Protein AF-A0A652YI81-F1 (afdb_monomer_lite)

Organism: Nocardia globerula (NCBI:txid1818)

Secondary structure (DSSP, 8-state):
--S-S-------PPPEE---HHHHHHHHHHHHHHHHHH-TT---TTGGGGEEEETTEEEEEEETTEEEEEEEEEETTEEEEEEEEEETTEEEEEEEEE--TT-HHHHHHHHHHHHHHH--

Foldseek 3Di:
DDPPPPPPDPPPPWPWDADDVLLLVLLLVLVVVVCCVVPVPDPSVCQSVQWDHDPRWIWGNLDPPKIWIWTWTDDPNFIWTWIWIQDPVGTDTDDIGTADSVPSNRSSNRVNVVCVVPRD

pLDDT: mean 85.41, std 15.98, range [37.28, 97.31]

Structure (mmCIF, N/CA/C/O backbone):
data_AF-A0A652YI81-F1
#
_entry.id   AF-A0A652YI81-F1
#
loop_
_atom_site.group_PDB
_atom_site.id
_atom_site.type_symbol
_atom_site.label_atom_id
_atom_site.label_alt_id
_atom_site.label_comp_id
_atom_site.label_asym_id
_atom_site.label_entity_id
_atom_site.label_seq_id
_atom_site.pdbx_PDB_ins_code
_atom_site.Cartn_x
_atom_site.Cartn_y
_atom_site.Cartn_z
_atom_site.occupancy
_atom_site.B_iso_or_equiv
_atom_site.auth_seq_id
_atom_site.auth_comp_id
_atom_site.auth_asym_id
_atom_site.auth_atom_id
_atom_site.pdbx_PDB_model_num
ATOM 1 N N . MET A 1 1 ? -20.666 0.112 45.736 1.00 41.62 1 MET A N 1
ATOM 2 C CA . MET A 1 1 ? -21.222 0.291 44.381 1.00 41.62 1 MET A CA 1
ATOM 3 C C . MET A 1 1 ? -20.085 0.863 43.547 1.00 41.62 1 MET A C 1
ATOM 5 O O . MET A 1 1 ? -19.778 2.041 43.668 1.00 41.62 1 MET A O 1
ATOM 9 N N . THR A 1 2 ? -19.300 -0.018 42.930 1.00 39.62 2 THR A N 1
ATOM 10 C CA . THR A 1 2 ? -18.015 0.302 42.296 1.00 39.62 2 THR A CA 1
ATOM 11 C C . THR A 1 2 ? -18.235 0.843 40.889 1.00 39.62 2 THR A C 1
ATOM 13 O O . THR A 1 2 ? -19.103 0.378 40.159 1.00 39.62 2 THR A O 1
ATOM 16 N N . VAL A 1 3 ? -17.421 1.826 40.510 1.00 50.97 3 VAL A N 1
ATOM 17 C CA . VAL A 1 3 ? -17.406 2.560 39.229 1.00 50.97 3 VAL A CA 1
ATOM 18 C C . VAL A 1 3 ? -16.928 1.663 38.058 1.00 50.97 3 VAL A C 1
ATOM 20 O O . VAL A 1 3 ? -16.322 2.127 37.103 1.00 50.97 3 VAL A O 1
ATOM 23 N N . GLN A 1 4 ? -17.146 0.346 38.131 1.00 41.84 4 GLN A N 1
ATOM 24 C CA . GLN A 1 4 ? -16.521 -0.657 37.258 1.00 41.84 4 GLN A CA 1
ATOM 25 C C . GLN A 1 4 ? -17.383 -1.120 36.070 1.00 41.84 4 GLN A C 1
ATOM 27 O O . GLN A 1 4 ? -16.929 -1.966 35.310 1.00 41.84 4 GLN A O 1
ATOM 32 N N . GLU A 1 5 ? -18.581 -0.567 35.847 1.00 40.28 5 GLU A N 1
ATOM 33 C CA . GLU A 1 5 ? -19.528 -1.124 34.856 1.00 40.28 5 GLU A CA 1
ATOM 34 C C . GLU A 1 5 ? -20.058 -0.140 33.795 1.00 40.28 5 GLU A C 1
ATOM 36 O O . GLU A 1 5 ? -21.035 -0.441 33.109 1.00 40.28 5 GLU A O 1
ATOM 41 N N . GLN A 1 6 ? -19.431 1.027 33.598 1.00 37.28 6 GLN A N 1
ATOM 42 C CA . GLN A 1 6 ? -19.975 2.049 32.682 1.00 37.28 6 GLN A CA 1
ATOM 43 C C . GLN A 1 6 ? -19.050 2.591 31.588 1.00 37.28 6 GLN A C 1
ATOM 45 O O . GLN A 1 6 ? -19.409 3.566 30.937 1.00 37.28 6 GLN A O 1
ATOM 50 N N . VAL A 1 7 ? -17.950 1.909 31.259 1.00 43.41 7 VAL A N 1
ATOM 51 C CA . VAL A 1 7 ? -17.299 2.111 29.948 1.00 43.41 7 VAL A CA 1
ATOM 52 C C . VAL A 1 7 ? -17.639 0.926 29.052 1.00 43.41 7 VAL A C 1
ATOM 54 O O . VAL A 1 7 ? -16.804 0.112 28.668 1.00 43.41 7 VAL A O 1
ATOM 57 N N . ARG A 1 8 ? -18.939 0.808 28.759 1.00 37.88 8 ARG A N 1
ATOM 58 C CA . ARG A 1 8 ? -19.428 0.041 27.616 1.00 37.88 8 ARG A CA 1
ATOM 59 C C . ARG A 1 8 ? -18.760 0.616 26.376 1.00 37.88 8 ARG A C 1
ATOM 61 O O . ARG A 1 8 ? -19.077 1.739 26.010 1.00 37.88 8 ARG A O 1
ATOM 68 N N . SER A 1 9 ? -17.838 -0.155 25.800 1.00 40.50 9 SER A N 1
ATOM 69 C CA . SER A 1 9 ? -17.496 -0.209 24.375 1.00 40.50 9 SER A CA 1
ATOM 70 C C . SER A 1 9 ? -17.981 1.010 23.579 1.00 40.50 9 SER A C 1
ATOM 72 O O . SER A 1 9 ? -18.935 0.938 22.807 1.00 40.50 9 SER A O 1
ATOM 74 N N . ALA A 1 10 ? -17.324 2.154 23.781 1.00 41.75 10 ALA A N 1
ATOM 75 C CA . ALA A 1 10 ? -17.214 3.097 22.690 1.00 41.75 10 ALA A CA 1
ATOM 76 C C . ALA A 1 10 ? -16.381 2.339 21.663 1.00 41.75 10 ALA A C 1
ATOM 78 O O . ALA A 1 10 ? -15.224 2.016 21.934 1.00 41.75 10 ALA A O 1
ATOM 79 N N . ALA A 1 11 ? -16.995 1.938 20.553 1.00 44.00 11 ALA A N 1
ATOM 80 C CA . ALA A 1 11 ? -16.235 1.532 19.390 1.00 44.00 11 ALA A CA 1
ATOM 81 C C . ALA A 1 11 ? -15.317 2.718 19.080 1.00 44.00 11 ALA A C 1
ATOM 83 O O . ALA A 1 11 ? -15.777 3.743 18.581 1.00 44.00 11 ALA A O 1
ATOM 84 N N . VAL A 1 12 ? -14.056 2.628 19.509 1.00 48.81 12 VAL A N 1
ATOM 85 C CA . VAL A 1 12 ? -13.014 3.557 19.098 1.00 48.81 12 VAL A CA 1
ATOM 86 C C . VAL A 1 12 ? -12.926 3.322 17.604 1.00 48.81 12 VAL A C 1
ATOM 88 O O . VAL A 1 12 ? -12.373 2.315 17.165 1.00 48.81 12 VAL A O 1
ATOM 91 N N . LEU A 1 13 ? -13.610 4.169 16.836 1.00 51.75 13 LEU A N 1
ATOM 92 C CA . LEU A 1 13 ? -13.428 4.198 15.399 1.00 51.75 13 LEU A CA 1
ATOM 93 C C . LEU A 1 13 ? -11.931 4.445 15.208 1.00 51.75 13 LEU A C 1
ATOM 95 O O . LEU A 1 13 ? -11.427 5.418 15.779 1.00 51.75 13 LEU A O 1
ATOM 99 N N . PRO A 1 14 ? -11.213 3.542 14.523 1.00 61.47 14 PRO A N 1
ATOM 100 C CA . PRO A 1 14 ? -9.786 3.709 14.335 1.00 61.47 14 PRO A CA 1
ATOM 101 C C . PRO A 1 14 ? -9.544 5.090 13.730 1.00 61.47 14 PRO A C 1
ATOM 103 O O . PRO A 1 14 ? -10.208 5.460 12.759 1.00 61.47 14 PRO A O 1
ATOM 106 N N . LEU A 1 15 ? -8.649 5.875 14.331 1.00 68.25 15 LEU A N 1
ATOM 107 C CA . LEU A 1 15 ? -8.251 7.150 13.747 1.00 68.25 15 LEU A CA 1
ATOM 108 C C . LEU A 1 15 ? -7.613 6.847 12.393 1.00 68.25 15 LEU A C 1
ATOM 110 O O . LEU A 1 15 ? -6.619 6.125 12.331 1.00 68.25 15 LEU A O 1
ATOM 114 N N . HIS A 1 16 ? -8.238 7.343 11.328 1.00 79.25 16 HIS A N 1
ATOM 115 C CA . HIS A 1 16 ? -7.771 7.184 9.957 1.00 79.25 16 HIS A CA 1
ATOM 116 C C . HIS A 1 16 ? -6.682 8.211 9.666 1.00 79.25 16 HIS A C 1
ATOM 118 O O . HIS A 1 16 ? -6.894 9.418 9.813 1.00 79.25 16 HIS A O 1
ATOM 124 N N . TYR A 1 17 ? -5.515 7.724 9.262 1.00 85.44 17 TYR A N 1
ATOM 125 C CA . TYR A 1 17 ? -4.393 8.543 8.832 1.00 85.44 17 TYR A CA 1
ATOM 126 C C . TYR A 1 17 ? -4.337 8.507 7.313 1.00 85.44 17 TYR A C 1
ATOM 128 O O . TYR A 1 17 ? -3.969 7.501 6.709 1.00 85.44 17 TYR A O 1
ATOM 136 N N . ARG A 1 18 ? -4.718 9.627 6.696 1.00 87.38 18 ARG A N 1
ATOM 137 C CA . ARG A 1 18 ? -4.735 9.746 5.240 1.00 87.38 18 ARG A CA 1
ATOM 138 C C . ARG A 1 18 ? -3.330 9.586 4.680 1.00 87.38 18 ARG A C 1
ATOM 140 O O . ARG A 1 18 ? -2.421 10.337 5.036 1.00 87.38 18 ARG A O 1
ATOM 147 N N . MET A 1 19 ? -3.188 8.651 3.753 1.00 90.44 19 MET A N 1
ATOM 148 C CA . MET A 1 19 ? -2.025 8.590 2.887 1.00 90.44 19 MET A CA 1
ATOM 149 C C . MET A 1 19 ? -2.067 9.736 1.868 1.00 90.44 19 MET A C 1
ATOM 151 O O . MET A 1 19 ? -2.969 10.576 1.848 1.00 90.44 19 MET A O 1
ATOM 155 N N . SER A 1 20 ? -1.044 9.816 1.034 1.00 89.56 20 SER A N 1
ATOM 156 C CA . SER A 1 20 ? -0.887 10.867 0.033 1.00 89.56 20 SER A CA 1
ATOM 157 C C . SER A 1 20 ? -0.136 10.318 -1.171 1.00 89.56 20 SER A C 1
ATOM 159 O O . SER A 1 20 ? 0.416 9.216 -1.120 1.00 89.56 20 SER A O 1
ATOM 161 N N . GLU A 1 21 ? -0.038 11.120 -2.228 1.00 89.69 21 GLU A N 1
ATOM 162 C CA . GLU A 1 21 ? 0.750 10.789 -3.419 1.00 89.69 21 GLU A CA 1
ATOM 163 C C . GLU A 1 21 ? 2.203 10.419 -3.077 1.00 89.69 21 GLU A C 1
ATOM 165 O O . GLU A 1 21 ? 2.734 9.467 -3.635 1.00 89.69 21 GLU A O 1
ATOM 170 N N . SER A 1 22 ? 2.812 11.045 -2.061 1.00 90.75 22 SER A N 1
ATOM 171 C CA . SER A 1 22 ? 4.176 10.693 -1.643 1.00 90.75 22 SER A CA 1
ATOM 172 C C . SER A 1 22 ? 4.308 9.275 -1.077 1.00 90.75 22 SER A C 1
ATOM 174 O O . SER A 1 22 ? 5.392 8.702 -1.124 1.00 90.75 22 SER A O 1
ATOM 176 N N . HIS A 1 23 ? 3.233 8.711 -0.514 1.00 93.19 23 HIS A N 1
ATOM 177 C CA . HIS A 1 23 ? 3.212 7.313 -0.070 1.00 93.19 23 HIS A CA 1
ATOM 178 C C . HIS A 1 23 ? 3.114 6.366 -1.268 1.00 93.19 23 HIS A C 1
ATOM 180 O O . HIS A 1 23 ? 3.809 5.354 -1.310 1.00 93.19 23 HIS A O 1
ATOM 186 N N . ARG A 1 24 ? 2.296 6.724 -2.267 1.00 92.12 24 ARG A N 1
ATOM 187 C CA . ARG A 1 24 ? 2.199 5.994 -3.536 1.00 92.12 24 ARG A CA 1
ATOM 188 C C . ARG A 1 24 ? 3.539 5.972 -4.264 1.00 92.12 24 ARG A C 1
ATOM 190 O O . ARG A 1 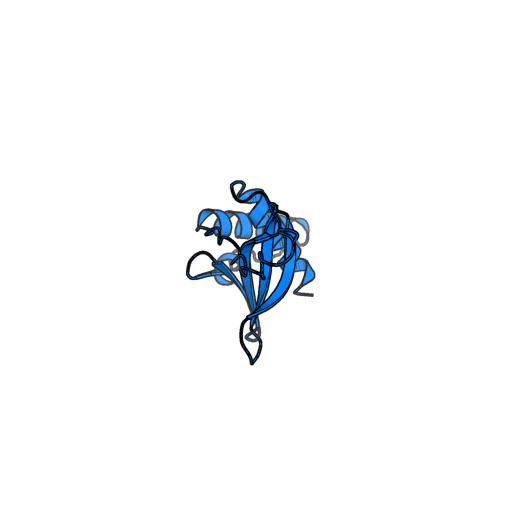24 ? 3.968 4.906 -4.691 1.00 92.12 24 ARG A O 1
ATOM 197 N N . ASP A 1 25 ? 4.201 7.116 -4.386 1.00 93.38 25 ASP A N 1
ATOM 198 C CA . ASP A 1 25 ? 5.479 7.204 -5.094 1.00 93.38 25 ASP A CA 1
ATOM 199 C C . ASP A 1 25 ? 6.555 6.371 -4.381 1.00 93.38 25 ASP A C 1
ATOM 201 O O . ASP A 1 25 ? 7.255 5.590 -5.022 1.00 93.38 25 ASP A O 1
ATOM 205 N N . ALA A 1 26 ? 6.603 6.432 -3.044 1.00 94.81 26 ALA A N 1
ATOM 206 C CA . ALA A 1 26 ? 7.490 5.590 -2.242 1.00 94.81 26 ALA A CA 1
ATOM 207 C C . ALA A 1 26 ? 7.179 4.085 -2.377 1.00 94.81 26 ALA A C 1
ATOM 209 O O . ALA A 1 26 ? 8.097 3.262 -2.349 1.00 94.81 26 ALA A O 1
ATOM 210 N N . LEU A 1 27 ? 5.903 3.707 -2.537 1.00 95.25 27 LEU A N 1
ATOM 211 C CA . LEU A 1 27 ? 5.502 2.322 -2.800 1.00 95.25 27 LEU A CA 1
ATOM 212 C C . LEU A 1 27 ? 5.973 1.858 -4.179 1.00 95.25 27 LEU A C 1
ATOM 214 O O . LEU A 1 27 ? 6.532 0.770 -4.294 1.00 95.25 27 LEU A O 1
ATOM 218 N N . ILE A 1 28 ? 5.767 2.677 -5.212 1.00 93.69 28 ILE A N 1
ATOM 219 C CA . ILE A 1 28 ? 6.206 2.370 -6.579 1.00 93.69 28 ILE A CA 1
ATOM 220 C C . ILE A 1 28 ? 7.725 2.194 -6.614 1.00 93.69 28 ILE A C 1
ATOM 222 O O . ILE A 1 28 ? 8.212 1.245 -7.224 1.00 93.69 28 ILE A O 1
ATOM 226 N N . GLU A 1 29 ? 8.467 3.066 -5.930 1.00 93.94 29 GLU A N 1
ATOM 227 C CA . GLU A 1 29 ? 9.923 2.968 -5.839 1.00 93.94 29 GLU A CA 1
ATOM 228 C C . GLU A 1 29 ? 10.361 1.710 -5.077 1.00 93.94 29 GLU A C 1
ATOM 230 O O . GLU A 1 29 ? 11.181 0.952 -5.587 1.00 93.94 29 GLU A O 1
ATOM 235 N N . SER A 1 30 ? 9.723 1.392 -3.944 1.00 93.69 30 SER A N 1
ATOM 236 C CA . SER A 1 30 ? 9.990 0.148 -3.199 1.00 93.69 30 SER A CA 1
ATOM 237 C C . SER A 1 30 ? 9.742 -1.110 -4.044 1.00 93.69 30 SER A C 1
ATOM 239 O O . SER A 1 30 ? 10.523 -2.063 -4.000 1.00 93.69 30 SER A O 1
ATOM 241 N N . ALA A 1 31 ? 8.657 -1.122 -4.823 1.00 92.38 31 ALA A N 1
ATOM 242 C CA . ALA A 1 31 ? 8.327 -2.222 -5.721 1.00 92.38 31 ALA A CA 1
ATOM 243 C C . ALA A 1 31 ? 9.333 -2.327 -6.877 1.00 92.38 31 ALA A C 1
ATOM 245 O O . ALA A 1 31 ? 9.805 -3.421 -7.185 1.00 92.38 31 ALA A O 1
ATOM 246 N N . ARG A 1 32 ? 9.706 -1.194 -7.484 1.00 92.38 32 ARG A N 1
ATOM 247 C CA . ARG A 1 32 ? 10.719 -1.133 -8.544 1.00 92.38 32 ARG A CA 1
ATOM 248 C C . ARG A 1 32 ? 12.061 -1.675 -8.061 1.00 92.38 32 ARG A C 1
ATOM 250 O O . ARG A 1 32 ? 12.596 -2.576 -8.697 1.00 92.38 32 ARG A O 1
ATOM 257 N N . GLU A 1 33 ? 12.565 -1.185 -6.929 1.00 91.88 33 GLU A N 1
ATOM 258 C CA . GLU A 1 33 ? 13.829 -1.643 -6.338 1.00 91.88 33 GLU A CA 1
ATOM 259 C C . GLU A 1 33 ? 13.822 -3.151 -6.060 1.00 91.88 33 GLU A C 1
ATOM 261 O O . GLU A 1 33 ? 14.828 -3.838 -6.257 1.00 91.88 33 GLU A O 1
ATOM 266 N N . PHE A 1 34 ? 12.686 -3.684 -5.598 1.00 91.81 34 PHE A N 1
ATOM 267 C CA . PHE A 1 34 ? 12.531 -5.119 -5.402 1.00 91.81 34 PHE A CA 1
ATOM 268 C C . PHE A 1 34 ? 12.657 -5.873 -6.726 1.00 91.81 34 PHE A C 1
ATOM 270 O O . PHE A 1 34 ? 13.497 -6.769 -6.819 1.00 91.81 34 PHE A O 1
ATOM 277 N N . TYR A 1 35 ? 11.866 -5.494 -7.734 1.00 90.00 35 TYR A N 1
ATOM 278 C CA . TYR A 1 35 ? 11.845 -6.177 -9.023 1.00 90.00 35 TYR A CA 1
ATOM 279 C C . TYR A 1 35 ? 13.189 -6.107 -9.739 1.00 90.00 35 TYR A C 1
ATOM 281 O O . TYR A 1 35 ? 13.697 -7.148 -10.131 1.00 90.00 35 TYR A O 1
ATOM 289 N N . GLU A 1 36 ? 13.814 -4.933 -9.823 1.00 89.44 36 GLU A N 1
ATOM 290 C CA . GLU A 1 36 ? 15.125 -4.763 -10.466 1.00 89.44 36 GLU A CA 1
ATOM 291 C C . GLU A 1 36 ? 16.221 -5.607 -9.797 1.00 89.44 36 GLU A C 1
ATOM 293 O O . GLU A 1 36 ? 17.153 -6.074 -10.455 1.00 89.44 36 GLU A O 1
ATOM 298 N N . ARG A 1 37 ? 16.107 -5.845 -8.484 1.00 90.50 37 ARG A N 1
ATOM 299 C CA . ARG A 1 37 ? 17.030 -6.707 -7.739 1.00 90.50 37 ARG A CA 1
ATOM 300 C C . ARG A 1 37 ? 16.767 -8.197 -7.967 1.00 90.50 37 ARG A C 1
ATOM 302 O O . ARG A 1 37 ? 17.717 -8.978 -7.933 1.0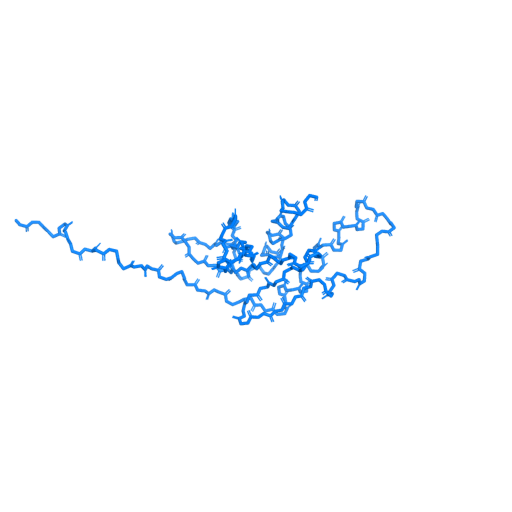0 90.50 37 ARG A O 1
ATOM 309 N N . THR A 1 38 ? 15.510 -8.610 -8.116 1.00 89.50 38 THR A N 1
ATOM 310 C CA . THR A 1 38 ? 15.132 -10.031 -8.240 1.00 89.50 38 THR A CA 1
ATOM 311 C C . THR A 1 38 ? 15.070 -10.526 -9.681 1.00 89.50 38 THR A C 1
ATOM 313 O O . THR A 1 38 ? 15.302 -11.708 -9.922 1.00 89.50 38 THR A O 1
ATOM 316 N N . ASP A 1 39 ? 14.777 -9.636 -10.625 1.00 87.88 39 ASP A N 1
ATOM 317 C CA . ASP A 1 39 ? 14.656 -9.903 -12.052 1.00 87.88 39 ASP A CA 1
ATOM 318 C C . ASP A 1 39 ? 15.189 -8.699 -12.861 1.00 87.88 39 ASP A C 1
ATOM 320 O O . ASP A 1 39 ? 14.503 -7.685 -13.008 1.00 87.88 39 ASP A O 1
ATOM 324 N N . PRO A 1 40 ? 16.403 -8.805 -13.435 1.00 82.12 40 PRO A N 1
ATOM 325 C CA . PRO A 1 40 ? 17.003 -7.755 -14.260 1.00 82.12 40 PRO A CA 1
ATOM 326 C C . PRO A 1 40 ? 16.216 -7.390 -15.529 1.00 82.12 40 PRO A C 1
ATOM 328 O O . PRO A 1 40 ? 16.568 -6.419 -16.199 1.00 82.12 40 PRO A O 1
ATOM 331 N N . HIS A 1 41 ? 15.208 -8.181 -15.904 1.00 85.50 41 HIS A N 1
ATOM 332 C CA . HIS A 1 41 ? 14.357 -7.953 -17.070 1.00 85.50 41 HIS A CA 1
ATOM 333 C C . HIS A 1 41 ? 12.938 -7.505 -16.703 1.00 85.50 41 HIS A C 1
ATOM 335 O O . HIS A 1 41 ? 12.102 -7.381 -17.599 1.00 85.50 41 HIS A O 1
ATOM 341 N N . ALA A 1 42 ? 12.655 -7.252 -15.423 1.00 83.25 42 ALA A N 1
ATOM 342 C CA . ALA A 1 42 ? 11.335 -6.823 -14.991 1.00 83.25 42 ALA A CA 1
ATOM 343 C C . ALA A 1 42 ? 10.936 -5.482 -15.630 1.00 83.25 42 ALA A C 1
ATOM 345 O O . ALA A 1 42 ? 11.631 -4.473 -15.507 1.00 83.25 42 ALA A O 1
ATOM 346 N N . GLU A 1 43 ? 9.770 -5.456 -16.274 1.00 84.25 43 GLU A N 1
ATOM 347 C CA . GLU A 1 43 ? 9.157 -4.226 -16.775 1.00 84.25 43 GLU A CA 1
ATOM 348 C C . GLU A 1 43 ? 8.468 -3.488 -15.616 1.00 84.25 43 GLU A C 1
ATOM 350 O O . GLU A 1 43 ? 7.345 -3.812 -15.229 1.00 84.25 43 GLU A O 1
ATOM 355 N N . THR A 1 44 ? 9.143 -2.493 -15.035 1.00 85.38 44 THR A N 1
ATOM 356 C CA . THR A 1 44 ? 8.650 -1.768 -13.845 1.00 85.38 44 THR A CA 1
ATOM 357 C C . THR A 1 44 ? 7.883 -0.482 -14.175 1.00 85.38 44 THR A C 1
ATOM 359 O O . THR A 1 44 ? 7.284 0.134 -13.289 1.00 85.38 44 THR A O 1
ATOM 362 N N . ASP A 1 45 ? 7.837 -0.080 -15.448 1.00 82.62 45 ASP A N 1
ATOM 363 C CA . ASP A 1 45 ? 7.177 1.154 -15.900 1.00 82.62 45 ASP A CA 1
ATOM 364 C C . ASP A 1 45 ? 5.650 1.129 -15.714 1.00 82.62 45 ASP A C 1
ATOM 366 O O . ASP A 1 45 ? 5.020 2.178 -15.565 1.00 82.62 45 ASP A O 1
ATOM 370 N N . SER A 1 46 ? 5.040 -0.058 -15.660 1.00 83.81 46 SER A N 1
ATOM 371 C CA . SER A 1 46 ? 3.595 -0.218 -15.470 1.00 83.81 46 SER A CA 1
ATOM 372 C C . SER A 1 46 ? 3.157 -0.245 -14.001 1.00 83.81 46 SER A C 1
ATOM 374 O O . SER A 1 46 ? 1.957 -0.143 -13.741 1.00 83.81 46 SER A O 1
ATOM 376 N N . LEU A 1 47 ? 4.075 -0.292 -13.022 1.00 88.12 47 LEU A N 1
ATOM 377 C CA . LEU A 1 47 ? 3.732 -0.394 -11.590 1.00 88.12 47 LEU A CA 1
ATOM 378 C C . LEU A 1 47 ? 2.806 0.735 -11.124 1.00 88.12 47 LEU A C 1
ATOM 380 O O . LEU A 1 47 ? 1.884 0.514 -10.344 1.00 88.12 47 LEU A O 1
ATOM 384 N N . ALA A 1 48 ? 3.002 1.940 -11.659 1.00 87.88 48 ALA A N 1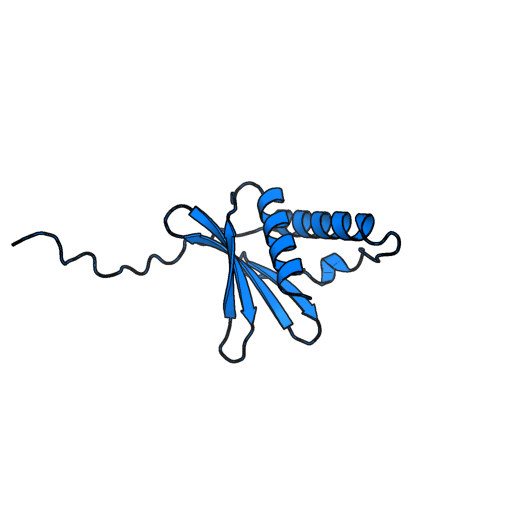
ATOM 385 C CA . ALA A 1 48 ? 2.182 3.102 -11.342 1.00 87.88 48 ALA A CA 1
ATOM 386 C C . ALA A 1 48 ? 0.702 2.945 -11.739 1.00 87.88 48 ALA A C 1
ATOM 388 O O . ALA A 1 48 ? -0.146 3.609 -11.140 1.00 87.88 48 ALA A O 1
ATOM 389 N N . SER A 1 49 ? 0.397 2.096 -12.731 1.00 88.75 49 SER A N 1
ATOM 390 C CA . SER A 1 49 ? -0.977 1.795 -13.162 1.00 88.75 49 SER A CA 1
ATOM 391 C C . SER A 1 49 ? -1.686 0.768 -12.280 1.00 88.75 49 SER A C 1
ATOM 393 O O . SER A 1 49 ? -2.912 0.710 -12.291 1.00 88.75 49 SER A O 1
ATOM 395 N N . ASN A 1 50 ? -0.938 0.024 -11.459 1.00 90.56 50 ASN A N 1
ATOM 396 C CA . ASN A 1 50 ? -1.508 -0.919 -10.497 1.00 90.56 50 ASN A CA 1
ATOM 397 C C . ASN A 1 50 ? -1.954 -0.231 -9.203 1.00 90.56 50 ASN A C 1
ATOM 399 O O . ASN A 1 50 ? -2.494 -0.896 -8.327 1.00 90.56 50 ASN A O 1
ATOM 403 N N . VAL A 1 51 ? -1.730 1.080 -9.065 1.00 92.31 51 VAL A N 1
ATOM 404 C CA . VAL A 1 51 ? -2.021 1.821 -7.837 1.00 92.31 51 VAL A CA 1
ATOM 405 C C . VAL A 1 51 ? -3.010 2.941 -8.103 1.00 92.31 51 VAL A C 1
ATOM 407 O O . VAL A 1 51 ? -2.711 3.871 -8.856 1.00 92.31 51 VAL A O 1
ATOM 410 N N . THR A 1 52 ? -4.145 2.899 -7.411 1.00 91.50 52 THR A N 1
ATOM 411 C CA . THR A 1 52 ? -5.092 4.015 -7.332 1.00 91.50 52 THR A CA 1
ATOM 412 C C . THR A 1 52 ? -5.190 4.557 -5.912 1.00 91.50 52 THR A C 1
ATOM 414 O O . THR A 1 52 ? -4.731 3.945 -4.945 1.00 91.50 52 THR A O 1
ATOM 417 N N . PHE A 1 53 ? -5.731 5.767 -5.811 1.00 87.75 53 PHE A N 1
ATOM 418 C CA . PHE A 1 53 ? -5.897 6.485 -4.559 1.00 87.75 53 PHE A CA 1
ATOM 419 C C . PHE A 1 53 ? -7.366 6.856 -4.382 1.00 87.75 53 PHE A C 1
ATOM 421 O O . PHE A 1 53 ? -7.956 7.421 -5.306 1.00 87.75 53 PHE A O 1
ATOM 428 N N . ASP A 1 54 ? -7.937 6.559 -3.217 1.00 84.19 54 ASP A N 1
ATOM 429 C CA . ASP A 1 54 ? -9.337 6.856 -2.901 1.00 84.19 54 ASP A CA 1
ATOM 430 C C . ASP A 1 54 ? -9.475 7.316 -1.442 1.00 84.19 54 ASP A C 1
ATOM 432 O O . ASP A 1 54 ? -9.067 6.613 -0.530 1.00 84.19 54 ASP A O 1
ATOM 436 N N . ASP A 1 55 ? -9.974 8.536 -1.226 1.00 83.50 55 ASP A N 1
ATOM 437 C CA . ASP A 1 55 ? -10.206 9.183 0.088 1.00 83.50 55 ASP A CA 1
ATOM 438 C C . ASP A 1 55 ? -9.117 9.011 1.179 1.00 83.50 55 ASP A C 1
ATOM 440 O O . ASP A 1 55 ? -9.399 9.010 2.376 1.00 83.50 55 ASP A O 1
ATOM 444 N N . GLY A 1 56 ? -7.836 8.933 0.808 1.00 86.25 56 GLY A N 1
ATOM 445 C CA . GLY A 1 56 ? -6.755 8.745 1.788 1.00 86.25 56 GLY A CA 1
ATOM 446 C C . GLY A 1 56 ? -6.242 7.310 1.892 1.00 86.25 56 GLY A C 1
ATOM 447 O O . GLY A 1 56 ? -5.286 7.077 2.631 1.00 86.25 56 GLY A O 1
ATOM 448 N N . ASP A 1 57 ? -6.842 6.389 1.148 1.00 92.06 57 ASP A N 1
ATOM 449 C CA . ASP A 1 57 ? -6.467 4.988 1.050 1.00 92.06 57 ASP A CA 1
ATOM 450 C C . ASP A 1 57 ? -5.763 4.699 -0.279 1.00 92.06 57 ASP A C 1
ATOM 452 O O . ASP A 1 57 ? -5.950 5.378 -1.294 1.00 92.06 57 ASP A O 1
ATOM 456 N N . LEU A 1 58 ? -4.926 3.666 -0.259 1.00 94.81 58 LEU A N 1
ATOM 457 C CA . LEU A 1 58 ? -4.185 3.197 -1.420 1.00 94.81 58 LEU A CA 1
ATOM 458 C C . LEU A 1 58 ? -4.776 1.865 -1.850 1.00 94.81 58 LEU A C 1
ATOM 460 O O . LEU A 1 58 ? -4.909 0.961 -1.033 1.00 94.81 58 LEU A O 1
ATOM 464 N N . ILE A 1 59 ? -5.100 1.722 -3.128 1.00 94.44 59 ILE A N 1
ATOM 465 C CA . ILE A 1 59 ? -5.626 0.475 -3.677 1.00 94.44 59 ILE A CA 1
ATOM 466 C C . ILE A 1 59 ? -4.596 -0.102 -4.642 1.00 94.44 59 ILE A C 1
ATOM 468 O O . ILE A 1 59 ? -4.172 0.572 -5.581 1.00 94.44 59 ILE A O 1
ATOM 472 N N . TRP A 1 60 ? -4.196 -1.350 -4.401 1.00 94.75 60 TRP A N 1
ATOM 473 C CA . TRP A 1 60 ? -3.379 -2.139 -5.317 1.00 94.75 60 TRP A CA 1
ATOM 474 C C . TRP A 1 60 ? -4.258 -3.086 -6.134 1.00 94.75 60 TRP A C 1
ATOM 476 O O . TRP A 1 60 ? -4.938 -3.956 -5.581 1.00 94.75 60 TRP A O 1
ATOM 486 N N . HIS A 1 61 ? -4.204 -2.943 -7.453 1.00 92.88 61 HIS A N 1
ATOM 487 C CA . HIS A 1 61 ? -4.890 -3.796 -8.412 1.00 92.88 61 HIS A CA 1
ATOM 488 C C . HIS A 1 61 ? -4.015 -5.010 -8.735 1.00 92.88 61 HIS A C 1
ATOM 490 O O . HIS A 1 61 ? -3.011 -4.902 -9.437 1.00 92.88 61 HIS A O 1
ATOM 496 N N . VAL A 1 62 ? -4.399 -6.184 -8.230 1.00 87.75 62 VAL A N 1
ATOM 497 C CA . VAL A 1 62 ? -3.662 -7.445 -8.449 1.00 87.75 62 VAL A CA 1
ATOM 498 C C . VAL A 1 62 ? -3.897 -7.988 -9.867 1.00 87.75 62 VAL A C 1
ATOM 500 O O . VAL A 1 62 ? -3.082 -8.732 -10.403 1.00 87.75 62 VAL A O 1
ATOM 503 N N . GLY A 1 63 ? -5.017 -7.609 -10.488 1.00 83.62 63 GLY A N 1
ATOM 504 C CA . GLY A 1 63 ? -5.507 -8.188 -11.738 1.00 83.62 63 GLY A CA 1
ATOM 505 C C . GLY A 1 63 ? -6.613 -9.220 -11.497 1.00 83.62 63 GLY A C 1
ATOM 506 O O . GLY A 1 63 ? -6.907 -9.604 -10.366 1.00 83.62 63 GLY A O 1
ATOM 507 N N . GLY A 1 64 ? -7.311 -9.625 -12.563 1.00 83.25 64 GLY A N 1
ATOM 508 C CA . GLY A 1 64 ? -8.434 -10.572 -12.456 1.00 83.25 64 GLY A CA 1
ATOM 509 C C . GLY A 1 64 ? -9.640 -10.051 -11.657 1.00 83.25 64 GLY A C 1
ATOM 510 O O . GLY A 1 64 ? -10.451 -10.848 -11.196 1.00 83.25 64 GLY A O 1
ATOM 511 N N . GLY A 1 65 ? -9.754 -8.728 -11.482 1.00 84.06 65 GLY A N 1
ATOM 512 C CA . GLY A 1 65 ? -10.802 -8.084 -10.681 1.00 84.06 65 GLY A CA 1
ATOM 513 C C . GLY A 1 65 ? -10.561 -8.118 -9.167 1.00 84.06 65 GLY A C 1
ATOM 514 O O . GLY A 1 65 ? -11.479 -7.809 -8.410 1.00 84.06 65 GLY A O 1
ATOM 515 N N . ARG A 1 66 ? -9.361 -8.514 -8.721 1.00 89.31 66 ARG A N 1
ATOM 516 C CA . ARG A 1 66 ? -8.967 -8.518 -7.311 1.00 89.31 66 ARG A CA 1
ATOM 517 C C . ARG A 1 66 ? -8.213 -7.237 -6.957 1.00 89.31 66 ARG A C 1
ATOM 519 O O . ARG A 1 66 ? -7.179 -6.941 -7.557 1.00 89.31 66 ARG A O 1
ATOM 526 N N . ASP A 1 67 ? -8.693 -6.578 -5.909 1.00 93.12 67 ASP A N 1
ATOM 527 C CA . ASP A 1 67 ? -8.111 -5.360 -5.353 1.00 93.12 67 ASP A CA 1
ATOM 528 C C . ASP A 1 67 ? -7.789 -5.543 -3.868 1.00 93.12 67 ASP A C 1
ATOM 530 O O . ASP A 1 67 ? -8.533 -6.208 -3.134 1.00 93.12 67 ASP A O 1
ATOM 534 N N . ILE A 1 68 ? -6.697 -4.918 -3.431 1.00 95.38 68 ILE A N 1
ATOM 535 C CA . ILE A 1 68 ? -6.304 -4.827 -2.025 1.00 95.38 68 ILE A CA 1
ATOM 536 C C . ILE A 1 68 ? -6.270 -3.350 -1.638 1.00 95.38 68 ILE A C 1
ATOM 538 O O . ILE A 1 68 ? -5.502 -2.577 -2.206 1.00 95.38 68 ILE A O 1
ATOM 542 N N . LEU A 1 69 ? -7.101 -2.966 -0.676 1.00 95.38 69 LEU A N 1
ATOM 543 C CA . LEU A 1 69 ? -7.124 -1.633 -0.089 1.00 95.38 69 LEU A CA 1
ATOM 544 C C . LEU A 1 69 ? -6.200 -1.595 1.125 1.00 95.38 69 LEU A C 1
ATOM 546 O O . LEU A 1 69 ? -6.248 -2.472 1.987 1.00 95.38 69 LEU A O 1
ATOM 550 N N . PHE A 1 70 ? -5.386 -0.553 1.200 1.00 96.44 70 PHE A N 1
ATOM 551 C CA . PHE A 1 70 ? -4.493 -0.258 2.303 1.00 96.44 70 PHE A CA 1
ATOM 552 C C . PHE A 1 70 ? -4.935 1.030 2.975 1.00 96.44 70 PHE A C 1
ATOM 554 O O . PHE A 1 70 ? -5.172 2.036 2.307 1.00 96.44 70 PHE A O 1
ATOM 561 N N . THR A 1 71 ? -5.011 1.002 4.300 1.00 94.69 71 THR A N 1
ATOM 562 C CA . THR A 1 71 ? -5.401 2.153 5.113 1.00 94.69 71 THR A CA 1
ATOM 563 C C . THR A 1 71 ? -4.533 2.233 6.360 1.00 94.69 71 THR A C 1
ATOM 565 O O . THR A 1 71 ? -4.211 1.199 6.948 1.00 94.69 71 THR A O 1
ATOM 568 N N . VAL A 1 72 ? -4.117 3.432 6.773 1.00 95.19 72 VAL A N 1
ATOM 569 C CA . VAL A 1 72 ? -3.360 3.600 8.022 1.00 95.19 72 VAL A CA 1
ATOM 570 C C . VAL A 1 72 ? -4.331 3.925 9.147 1.00 95.19 72 VAL A C 1
ATOM 572 O O . VAL A 1 72 ? -5.084 4.897 9.076 1.00 95.19 72 VAL A O 1
ATOM 575 N N . VAL A 1 73 ? -4.317 3.110 10.199 1.00 93.94 73 VAL A N 1
ATOM 576 C CA . VAL A 1 73 ? -5.247 3.223 11.326 1.00 93.94 73 VAL A CA 1
ATOM 577 C C . VAL A 1 73 ? -4.549 3.067 12.671 1.00 93.94 73 VAL A C 1
ATOM 579 O O . VAL A 1 73 ? -3.550 2.358 12.790 1.00 93.94 73 VAL A O 1
ATOM 582 N N . GLU A 1 74 ? -5.093 3.702 13.708 1.00 92.75 74 GLU A N 1
ATOM 583 C CA . GLU A 1 74 ? -4.663 3.471 15.090 1.00 92.75 74 GLU A CA 1
ATOM 584 C C . GLU A 1 74 ? -5.411 2.286 15.725 1.00 92.75 74 GLU A C 1
ATOM 586 O O . GLU A 1 74 ? -6.644 2.230 15.737 1.00 92.75 74 GLU A O 1
ATOM 591 N N . VAL A 1 75 ? -4.657 1.350 16.299 1.00 88.38 75 VAL A N 1
ATOM 592 C CA . VAL A 1 75 ? -5.141 0.168 17.015 1.00 88.38 75 VAL A CA 1
ATOM 593 C C . VAL A 1 75 ? -4.427 0.092 18.365 1.00 88.38 75 VAL A C 1
ATOM 595 O O . VAL A 1 75 ? -3.217 -0.102 18.433 1.00 88.38 75 VAL A O 1
ATOM 598 N N . TYR A 1 76 ? -5.182 0.254 19.457 1.00 87.31 76 TYR A N 1
ATOM 599 C CA . TYR A 1 76 ? -4.675 0.195 20.839 1.00 87.31 76 TYR A CA 1
ATOM 600 C C . TYR A 1 76 ? -3.435 1.080 21.108 1.00 87.31 76 TYR A C 1
ATOM 602 O O . TYR A 1 76 ? -2.530 0.675 21.837 1.00 87.31 76 TYR A O 1
ATOM 610 N N . GLY A 1 77 ? -3.387 2.290 20.537 1.00 87.56 77 GLY A N 1
ATOM 611 C CA . GLY A 1 77 ? -2.274 3.232 20.720 1.00 87.56 77 GLY A CA 1
ATOM 612 C C . GLY A 1 77 ? -1.056 2.976 19.828 1.00 87.56 77 GLY A C 1
ATOM 613 O O . GLY A 1 77 ? -0.000 3.554 20.066 1.00 87.56 77 GLY A O 1
ATOM 614 N N . SER A 1 78 ? -1.172 2.093 18.834 1.00 91.69 78 SER A N 1
ATOM 615 C CA . SER A 1 78 ? -0.153 1.846 17.807 1.00 91.69 78 SER A CA 1
ATOM 616 C C . SER A 1 78 ? -0.739 2.050 16.416 1.00 91.69 78 SER A C 1
ATOM 618 O O . SER A 1 78 ? -1.921 1.790 16.202 1.00 91.69 78 SER A O 1
ATOM 620 N N . HIS A 1 79 ? 0.079 2.469 15.455 1.00 94.94 79 HIS A N 1
ATOM 621 C CA . HIS A 1 79 ? -0.357 2.636 14.070 1.00 94.94 79 HIS A CA 1
ATOM 622 C C . HIS A 1 79 ? -0.031 1.410 13.235 1.00 94.94 79 HIS A C 1
ATOM 624 O O . HIS A 1 79 ? 1.065 0.851 13.318 1.00 94.94 79 HIS A O 1
ATOM 630 N N . VAL A 1 80 ? -0.990 1.009 12.409 1.00 95.88 80 VAL A N 1
ATOM 631 C CA . VAL A 1 80 ? -0.831 -0.082 11.452 1.00 95.88 80 VAL A CA 1
ATOM 632 C C . VAL A 1 80 ? -1.268 0.368 10.068 1.00 95.88 80 VAL A C 1
ATOM 634 O O . VAL A 1 80 ? -2.224 1.129 9.930 1.00 95.88 80 VAL A O 1
ATOM 637 N N . VAL A 1 81 ? -0.599 -0.143 9.040 1.00 96.94 81 VAL A N 1
ATOM 638 C CA . VAL A 1 81 ? -1.204 -0.299 7.721 1.00 96.94 81 VAL A CA 1
ATOM 639 C C . VAL A 1 81 ? -2.066 -1.548 7.778 1.00 96.94 81 VAL A C 1
ATOM 641 O O . VAL A 1 81 ? -1.574 -2.642 8.056 1.00 96.94 81 VAL A O 1
ATOM 644 N N . ARG A 1 82 ? -3.347 -1.383 7.492 1.00 96.56 82 ARG A N 1
ATOM 645 C CA . ARG A 1 82 ? -4.322 -2.454 7.364 1.00 96.56 82 ARG A CA 1
ATOM 646 C C . ARG A 1 82 ? -4.552 -2.772 5.899 1.00 96.56 82 ARG A C 1
ATOM 648 O O . ARG A 1 82 ? -4.922 -1.881 5.141 1.00 96.56 82 ARG A O 1
ATOM 655 N N . ALA A 1 83 ? -4.393 -4.038 5.535 1.00 96.81 83 ALA A N 1
ATOM 656 C CA . ALA A 1 83 ? -4.772 -4.573 4.236 1.00 96.81 83 ALA A CA 1
ATOM 657 C C . ALA A 1 83 ? -6.190 -5.153 4.286 1.00 96.81 83 ALA A C 1
ATOM 659 O O . ALA A 1 83 ? -6.540 -5.932 5.183 1.00 96.81 83 ALA A O 1
ATOM 660 N N . MET A 1 84 ? -7.001 -4.804 3.294 1.00 95.88 84 MET A N 1
ATOM 661 C CA . MET A 1 84 ? -8.367 -5.282 3.126 1.00 95.88 84 MET A CA 1
ATOM 662 C C . MET A 1 84 ? -8.575 -5.779 1.699 1.00 95.88 84 MET A C 1
ATOM 664 O O . MET A 1 84 ? -8.133 -5.147 0.749 1.00 95.88 84 MET A O 1
ATOM 668 N N . GLU A 1 85 ? -9.288 -6.886 1.528 1.00 93.56 85 GLU A N 1
ATOM 669 C CA . GLU A 1 85 ? -9.658 -7.398 0.205 1.00 93.56 85 GLU A CA 1
ATOM 670 C C . GLU A 1 85 ? -11.117 -7.103 -0.109 1.00 93.56 85 GLU A C 1
ATOM 672 O O . GLU A 1 85 ? -11.983 -7.247 0.763 1.00 93.56 85 GLU A O 1
ATOM 677 N N . ASN A 1 86 ? -11.401 -6.764 -1.366 1.00 88.56 86 ASN A N 1
ATOM 678 C CA . ASN A 1 86 ? -12.776 -6.615 -1.820 1.00 88.56 86 ASN A CA 1
ATOM 679 C C . ASN A 1 86 ? -13.415 -7.998 -2.005 1.00 88.56 86 ASN A C 1
ATOM 681 O O . ASN A 1 86 ? -12.994 -8.791 -2.849 1.00 88.56 86 ASN A O 1
ATOM 685 N N . ARG A 1 87 ? -14.437 -8.302 -1.205 1.00 84.06 87 ARG A N 1
ATOM 686 C CA . ARG A 1 87 ? -15.226 -9.538 -1.288 1.00 84.06 87 ARG A CA 1
ATOM 687 C C . ARG A 1 87 ? -16.678 -9.201 -1.616 1.00 84.06 87 ARG A C 1
ATOM 689 O O . ARG A 1 87 ? -17.085 -8.047 -1.599 1.00 84.06 87 ARG A O 1
ATOM 696 N N . SER A 1 88 ? -17.507 -10.213 -1.875 1.00 82.31 88 SER A N 1
ATOM 697 C CA . SER A 1 88 ? -18.918 -10.021 -2.267 1.00 82.31 88 SER A CA 1
ATOM 698 C C . SER A 1 88 ? -19.764 -9.198 -1.281 1.00 82.31 88 SER A C 1
ATOM 700 O O . SER A 1 88 ? -20.808 -8.680 -1.665 1.00 82.31 88 SER A O 1
ATOM 702 N N . GLN A 1 89 ? -19.330 -9.079 -0.023 1.00 82.81 89 GLN A N 1
ATOM 703 C CA . GLN A 1 89 ? -19.996 -8.312 1.035 1.00 82.81 89 GLN A CA 1
ATOM 704 C C . GLN A 1 89 ? -19.281 -6.991 1.377 1.00 82.81 89 GLN A C 1
ATOM 706 O O . GLN A 1 89 ? -19.674 -6.324 2.332 1.00 82.81 89 GLN A O 1
ATOM 711 N N . GLY A 1 90 ? -18.254 -6.609 0.610 1.00 87.44 90 GLY A N 1
ATOM 712 C CA . GLY A 1 90 ? -17.428 -5.420 0.823 1.00 87.44 90 GLY A CA 1
ATOM 713 C C . GLY A 1 90 ? -15.991 -5.743 1.238 1.00 87.44 90 GLY A C 1
ATOM 714 O O . GLY A 1 90 ? -15.522 -6.875 1.100 1.00 87.44 90 GLY A O 1
ATOM 715 N N . TRP A 1 91 ? -15.295 -4.727 1.748 1.00 90.88 91 TRP A N 1
ATOM 716 C CA . TRP A 1 91 ? -13.901 -4.817 2.178 1.00 90.88 91 TRP A CA 1
ATOM 717 C C . TRP A 1 91 ? -13.758 -5.599 3.485 1.00 90.88 91 TRP A C 1
ATOM 719 O O . TRP A 1 91 ? -14.374 -5.265 4.498 1.00 90.88 91 TRP A O 1
ATOM 729 N N . VAL A 1 92 ? -12.908 -6.625 3.478 1.00 92.12 92 VAL A N 1
ATOM 730 C CA . VAL A 1 92 ? -12.636 -7.473 4.646 1.00 92.12 92 VAL A CA 1
ATOM 731 C C . VAL A 1 92 ? -11.163 -7.377 5.010 1.00 92.12 92 VAL A C 1
ATOM 733 O O . VAL A 1 92 ? -10.311 -7.577 4.151 1.00 92.12 92 VAL A O 1
ATOM 736 N N . MET A 1 93 ? -10.865 -7.100 6.284 1.00 94.12 93 MET A N 1
ATOM 737 C CA . MET A 1 93 ? -9.494 -7.109 6.806 1.00 94.12 93 MET A CA 1
ATOM 738 C C . MET A 1 93 ? -8.856 -8.484 6.602 1.00 94.12 93 MET A C 1
ATOM 740 O O . MET A 1 93 ? -9.442 -9.499 6.982 1.00 94.12 93 MET A O 1
ATOM 744 N N . VAL A 1 94 ? -7.646 -8.501 6.047 1.00 94.94 94 VAL A N 1
ATOM 745 C CA . VAL A 1 94 ? -6.866 -9.731 5.860 1.00 94.94 94 VAL A CA 1
ATOM 746 C C . VAL A 1 94 ? -5.552 -9.731 6.630 1.00 94.94 94 VAL A C 1
ATOM 748 O O . VAL A 1 94 ? -5.115 -10.796 7.056 1.00 94.94 94 VAL A O 1
ATOM 751 N N . SER A 1 95 ? -4.935 -8.567 6.841 1.00 96.56 95 SER A N 1
ATOM 752 C CA . SER A 1 95 ? -3.672 -8.453 7.573 1.00 96.56 95 SER A CA 1
ATOM 753 C C . SER A 1 95 ? -3.438 -7.019 8.052 1.00 96.56 95 SER A C 1
ATOM 755 O O . SER A 1 95 ? -3.945 -6.078 7.443 1.00 96.56 95 SER A O 1
ATOM 757 N N . ASP A 1 96 ? -2.641 -6.867 9.109 1.00 95.94 96 ASP A N 1
ATOM 758 C CA . ASP A 1 96 ? -2.172 -5.588 9.646 1.00 95.94 96 ASP A CA 1
ATOM 759 C C . ASP A 1 96 ? -0.638 -5.631 9.771 1.00 95.94 96 ASP A C 1
ATOM 761 O O . ASP A 1 96 ? -0.064 -6.657 10.146 1.00 95.94 96 ASP A O 1
ATOM 765 N N . GLN A 1 97 ? 0.031 -4.505 9.520 1.00 97.12 97 GLN A N 1
ATOM 766 C CA . GLN A 1 97 ? 1.467 -4.343 9.746 1.00 97.12 97 GLN A CA 1
ATOM 767 C C . GLN A 1 97 ? 1.760 -3.022 10.458 1.00 97.12 97 GLN A C 1
ATOM 769 O O . GLN A 1 97 ? 1.260 -1.976 10.057 1.00 97.12 97 GLN A O 1
ATOM 774 N N . LEU A 1 98 ? 2.572 -3.068 11.519 1.00 96.62 98 LEU A N 1
ATOM 775 C CA . LEU A 1 98 ? 2.965 -1.882 12.290 1.00 96.62 98 LEU A CA 1
ATOM 776 C C . LEU A 1 98 ? 3.734 -0.883 11.427 1.00 96.62 98 LEU A C 1
ATOM 778 O O . LEU A 1 98 ? 4.612 -1.277 10.661 1.00 96.62 98 LEU A O 1
ATOM 782 N N . VAL A 1 99 ? 3.436 0.404 11.607 1.00 96.56 99 VAL A N 1
ATOM 783 C CA . VAL A 1 99 ? 4.088 1.502 10.888 1.00 96.56 99 VAL A CA 1
ATOM 784 C C . VAL A 1 99 ? 4.282 2.733 11.769 1.00 96.56 99 VAL A C 1
ATOM 786 O O . VAL A 1 99 ? 3.697 2.863 12.840 1.00 96.56 99 VAL A O 1
ATOM 789 N N . VAL A 1 100 ? 5.098 3.658 11.272 1.00 94.56 100 VAL A N 1
ATOM 790 C CA . VAL A 1 100 ? 5.198 5.038 11.756 1.00 94.56 100 VAL A CA 1
ATOM 791 C C . VAL A 1 100 ? 4.549 5.908 10.674 1.00 94.56 100 VAL A C 1
ATOM 793 O O . VAL A 1 100 ? 5.134 6.002 9.595 1.00 94.56 100 VAL A O 1
ATOM 796 N N . PRO A 1 101 ? 3.347 6.479 10.888 1.00 90.81 101 PRO A N 1
ATOM 797 C CA . PRO A 1 101 ? 2.576 7.125 9.821 1.00 90.81 101 PRO A CA 1
ATOM 798 C C . PRO A 1 101 ? 3.294 8.285 9.134 1.00 90.81 101 PRO A C 1
ATOM 800 O O . PRO A 1 101 ? 3.037 8.559 7.967 1.00 90.81 101 PRO A O 1
ATOM 803 N N . GLU A 1 102 ? 4.184 8.983 9.844 1.00 90.06 102 GLU A N 1
ATOM 804 C CA . GLU A 1 102 ? 4.909 10.127 9.287 1.00 90.06 102 GLU A CA 1
ATOM 805 C C . GLU A 1 102 ? 6.067 9.703 8.366 1.00 90.06 102 GLU A C 1
ATOM 807 O O . GLU A 1 102 ? 6.562 10.508 7.570 1.00 90.06 102 GLU A O 1
ATOM 812 N N . ASP A 1 103 ? 6.502 8.443 8.455 1.00 94.56 103 ASP A N 1
ATOM 813 C CA . ASP A 1 103 ? 7.558 7.878 7.625 1.00 94.56 103 ASP A CA 1
ATOM 814 C C . ASP A 1 103 ? 6.958 7.169 6.406 1.00 94.56 103 ASP A C 1
ATOM 816 O O . ASP A 1 103 ? 6.657 5.973 6.407 1.00 94.56 103 ASP A O 1
ATOM 820 N N . ARG A 1 104 ? 6.823 7.936 5.321 1.00 94.06 104 ARG A N 1
ATOM 821 C CA . ARG A 1 104 ? 6.301 7.447 4.038 1.00 94.06 104 ARG A CA 1
ATOM 822 C C . ARG A 1 104 ? 7.047 6.224 3.496 1.00 94.06 104 ARG A C 1
ATOM 824 O O . ARG A 1 104 ? 6.415 5.374 2.879 1.00 94.06 104 ARG A O 1
ATOM 831 N N . SER A 1 105 ? 8.361 6.129 3.711 1.00 95.00 105 SER A N 1
ATOM 832 C CA . SER A 1 105 ? 9.172 5.012 3.216 1.00 95.00 105 SER A CA 1
ATOM 833 C C . SER A 1 105 ? 8.908 3.760 4.042 1.00 95.00 105 SER A C 1
ATOM 835 O O . SER A 1 105 ? 8.778 2.673 3.484 1.00 95.00 105 SER A O 1
ATOM 837 N N . HIS A 1 106 ? 8.746 3.911 5.357 1.00 96.31 106 HIS A N 1
ATOM 838 C CA . HIS A 1 106 ? 8.347 2.815 6.231 1.00 96.31 106 HIS A CA 1
ATOM 839 C C . HIS A 1 106 ? 6.935 2.302 5.904 1.00 96.31 106 HIS A C 1
ATOM 841 O O . HIS A 1 106 ? 6.738 1.092 5.783 1.00 96.31 106 HIS A O 1
ATOM 847 N N . VAL A 1 107 ? 5.971 3.206 5.692 1.00 96.75 107 VAL A N 1
ATOM 848 C CA . VAL A 1 107 ? 4.601 2.855 5.274 1.00 96.75 107 VAL A CA 1
ATOM 849 C C . VAL A 1 107 ? 4.605 2.136 3.924 1.00 96.75 107 VAL A C 1
ATOM 851 O O . VAL A 1 107 ? 4.012 1.066 3.797 1.00 96.75 107 VAL A O 1
ATOM 854 N N . ALA A 1 108 ? 5.309 2.678 2.928 1.00 96.38 108 ALA A N 1
ATOM 855 C CA . ALA A 1 108 ? 5.438 2.071 1.606 1.00 96.38 108 ALA A CA 1
ATOM 856 C C . ALA A 1 108 ? 6.070 0.675 1.659 1.00 96.38 108 ALA A C 1
ATOM 858 O O . ALA A 1 108 ? 5.568 -0.258 1.033 1.00 96.38 108 ALA A O 1
ATOM 859 N N . HIS A 1 109 ? 7.133 0.512 2.449 1.00 96.44 109 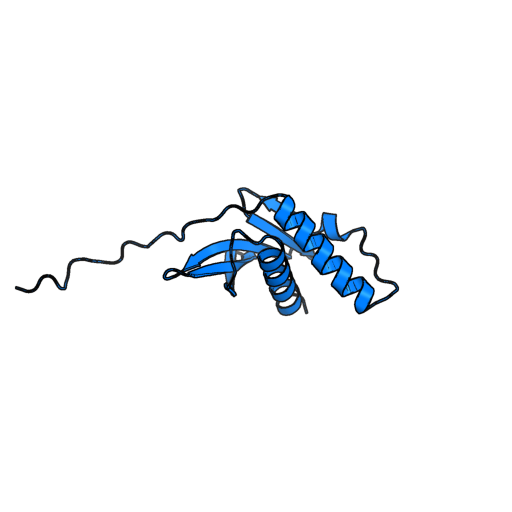HIS A N 1
ATOM 860 C CA . HIS A 1 109 ? 7.775 -0.780 2.641 1.00 96.44 109 HIS A CA 1
ATOM 861 C C . HIS A 1 109 ? 6.819 -1.800 3.271 1.00 96.44 109 HIS A C 1
ATOM 863 O O . HIS A 1 109 ? 6.739 -2.931 2.795 1.00 96.44 109 HIS A O 1
ATOM 869 N N . ALA A 1 110 ? 6.061 -1.403 4.300 1.00 97.31 110 ALA A N 1
ATOM 870 C CA . ALA A 1 110 ? 5.054 -2.261 4.920 1.00 97.31 110 ALA A CA 1
ATOM 871 C C . ALA A 1 110 ? 3.962 -2.676 3.920 1.00 97.31 110 ALA A C 1
ATOM 873 O O . ALA A 1 110 ? 3.663 -3.861 3.797 1.00 97.31 110 ALA A O 1
ATOM 874 N N . ILE A 1 111 ? 3.427 -1.731 3.138 1.00 97.19 111 ILE A N 1
ATOM 875 C CA . ILE A 1 111 ? 2.461 -2.037 2.072 1.00 97.19 111 ILE A CA 1
ATOM 876 C C . ILE A 1 111 ? 3.056 -3.034 1.071 1.00 97.19 111 ILE A C 1
ATOM 878 O O . ILE A 1 111 ? 2.395 -4.005 0.711 1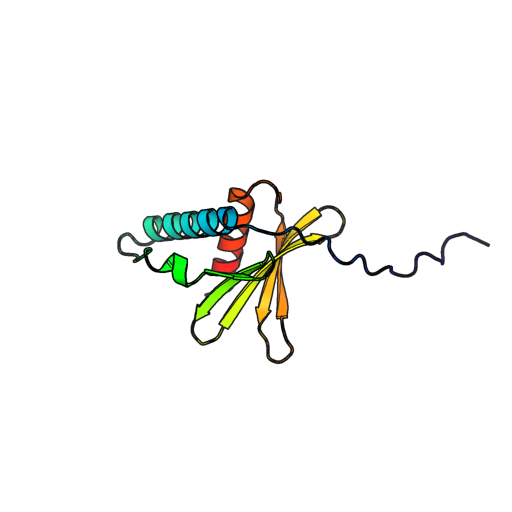.00 97.19 111 ILE A O 1
ATOM 882 N N . TRP A 1 112 ? 4.311 -2.849 0.653 1.00 96.25 112 TRP A N 1
ATOM 883 C CA . TRP A 1 112 ? 4.956 -3.766 -0.285 1.00 96.25 112 TRP A CA 1
ATOM 884 C C . TRP A 1 112 ? 5.115 -5.183 0.281 1.00 96.25 112 TRP A C 1
ATOM 886 O O . TRP A 1 112 ? 4.834 -6.155 -0.417 1.00 96.25 112 TRP A O 1
ATOM 896 N N . GLN A 1 113 ? 5.506 -5.322 1.553 1.00 96.06 113 GLN A N 1
ATOM 897 C CA . GLN A 1 113 ? 5.571 -6.635 2.208 1.00 96.06 113 GLN A CA 1
ATOM 898 C C . GLN A 1 113 ? 4.195 -7.310 2.273 1.00 96.06 113 GLN A C 1
ATOM 900 O O . GLN A 1 113 ? 4.087 -8.508 2.008 1.00 96.06 113 GLN A O 1
ATOM 905 N N . LEU A 1 114 ? 3.139 -6.543 2.562 1.00 96.75 114 LEU A N 1
ATOM 906 C CA . LEU A 1 114 ? 1.770 -7.047 2.530 1.00 96.75 114 LEU A CA 1
ATOM 907 C C . LEU A 1 114 ? 1.376 -7.514 1.124 1.00 96.75 114 LEU A C 1
ATOM 909 O O . LEU A 1 114 ? 0.869 -8.625 1.001 1.00 96.75 114 LEU A O 1
ATOM 913 N N . ILE A 1 115 ? 1.654 -6.732 0.074 1.00 95.00 115 ILE A N 1
ATOM 914 C CA . ILE A 1 115 ? 1.404 -7.134 -1.322 1.00 95.00 115 ILE A CA 1
ATOM 915 C C . ILE A 1 115 ? 2.088 -8.470 -1.616 1.00 95.00 115 ILE A C 1
ATOM 917 O O . ILE A 1 115 ? 1.395 -9.426 -1.950 1.00 95.00 115 ILE A O 1
ATOM 921 N N . LEU A 1 116 ? 3.403 -8.574 -1.389 1.00 93.38 116 LEU A N 1
ATOM 922 C CA . LEU A 1 116 ? 4.160 -9.808 -1.633 1.00 93.38 116 LEU A CA 1
ATOM 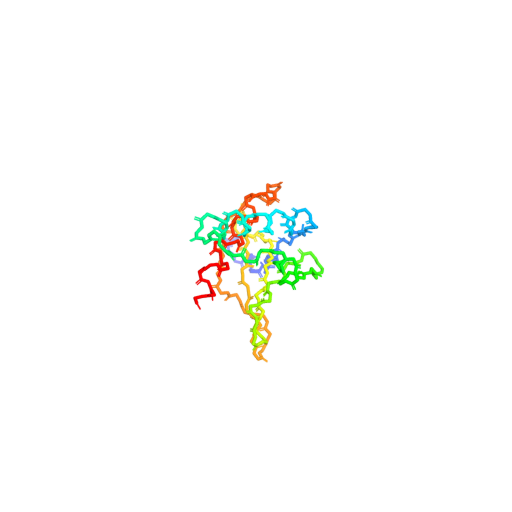923 C C . LEU A 1 116 ? 3.563 -11.019 -0.904 1.00 93.38 116 LEU A C 1
ATOM 925 O O . LEU A 1 116 ? 3.515 -12.105 -1.464 1.00 93.38 116 LEU A O 1
ATOM 929 N N . SER A 1 117 ? 3.089 -10.836 0.330 1.00 94.25 117 SER A N 1
ATOM 930 C CA . SER A 1 117 ? 2.486 -11.918 1.120 1.00 94.25 117 SER A CA 1
ATOM 931 C C . SER A 1 117 ? 1.073 -12.317 0.681 1.00 94.25 117 SER A C 1
ATOM 933 O O . SER A 1 117 ? 0.611 -13.406 1.010 1.00 94.25 117 SER A O 1
ATOM 935 N N . LEU A 1 118 ? 0.358 -11.422 -0.006 1.00 92.56 118 LEU A N 1
ATOM 936 C CA . LEU A 1 118 ? -1.044 -11.605 -0.381 1.00 92.56 118 LEU A CA 1
ATOM 937 C C . LEU A 1 118 ? -1.196 -12.007 -1.854 1.00 92.56 118 LEU A C 1
ATOM 939 O O . LEU A 1 118 ? -2.260 -12.495 -2.236 1.00 92.56 118 LEU A O 1
ATOM 943 N N . THR A 1 119 ? -0.192 -11.789 -2.701 1.00 86.62 119 THR A N 1
ATOM 944 C CA . THR A 1 119 ? -0.301 -11.945 -4.161 1.00 86.62 119 THR A CA 1
ATOM 945 C C . THR A 1 119 ? 0.603 -13.033 -4.746 1.00 86.62 119 THR A C 1
ATOM 947 O O . THR A 1 119 ? 1.133 -12.808 -5.827 1.00 86.62 119 THR A O 1
ATOM 950 N N . ASP A 1 120 ? 0.760 -14.168 -4.050 1.00 63.84 120 ASP A N 1
ATOM 951 C CA . ASP A 1 120 ? 1.458 -15.384 -4.536 1.00 63.84 120 ASP A CA 1
ATOM 952 C C . ASP A 1 120 ? 1.315 -15.648 -6.051 1.00 63.84 120 ASP A C 1
ATOM 954 O O . ASP A 1 120 ? 0.163 -15.654 -6.557 1.00 63.84 120 ASP A O 1
#

Sequence (120 aa):
MTVQEQVRSAAVLPLHYRMSESHRDALIESAREFYERTDPHAETDSLASNVTFDDGDLIWHVGGGRDILFTVVEVYGSHVVRAMENRSQGWVMVSDQLVVPEDRSHVAHAIWQLILSLTD

Radius of gyration: 16.93 Å; chains: 1; bounding box: 38×26×62 Å